Protein AF-A0A1W9LAK8-F1 (afdb_monomer_lite)

Structure (mmCIF, N/CA/C/O backbone):
data_AF-A0A1W9LAK8-F1
#
_entry.id   AF-A0A1W9LAK8-F1
#
loop_
_atom_site.group_PDB
_atom_site.id
_atom_site.type_symbol
_atom_site.label_atom_id
_atom_site.label_alt_id
_atom_site.label_comp_id
_atom_site.label_asym_id
_atom_site.label_entity_id
_atom_site.label_seq_id
_atom_site.pdbx_PDB_ins_code
_atom_site.Cartn_x
_atom_site.Cartn_y
_atom_site.Cartn_z
_atom_site.occupancy
_atom_site.B_iso_or_equiv
_atom_site.auth_seq_id
_atom_site.auth_comp_id
_atom_site.auth_asym_id
_atom_site.auth_atom_id
_atom_site.pdbx_PDB_model_num
ATOM 1 N N . MET A 1 1 ? -1.126 4.091 4.113 1.00 87.00 1 MET A N 1
ATOM 2 C CA . MET A 1 1 ? -1.406 4.812 5.379 1.00 87.00 1 MET A CA 1
ATOM 3 C C . MET A 1 1 ? -2.520 4.097 6.123 1.00 87.00 1 MET A C 1
ATOM 5 O O . MET A 1 1 ? -3.339 3.469 5.465 1.00 87.00 1 MET A O 1
ATOM 9 N N . LEU A 1 2 ? -2.540 4.165 7.453 1.00 90.44 2 LEU A N 1
ATOM 10 C CA . LEU A 1 2 ? -3.637 3.658 8.275 1.00 90.44 2 LEU A CA 1
ATOM 11 C C . LEU A 1 2 ? -4.410 4.840 8.860 1.00 90.44 2 LEU A C 1
ATOM 13 O O . LEU A 1 2 ? -3.814 5.751 9.438 1.00 90.44 2 LEU A O 1
ATOM 17 N N . VAL A 1 3 ? -5.728 4.795 8.699 1.00 92.69 3 VAL A N 1
ATOM 18 C CA . VAL A 1 3 ? -6.673 5.790 9.206 1.00 92.69 3 VAL A CA 1
ATOM 19 C C . VAL A 1 3 ? -7.797 5.080 9.947 1.00 92.69 3 VAL A C 1
ATOM 21 O O . VAL A 1 3 ? -8.069 3.902 9.702 1.00 92.69 3 VAL A O 1
ATOM 24 N N . LYS A 1 4 ? -8.458 5.800 10.847 1.00 93.19 4 LYS A N 1
ATOM 25 C CA . LYS A 1 4 ? -9.649 5.334 11.551 1.00 93.19 4 LYS A CA 1
ATOM 26 C C . LYS A 1 4 ? -10.717 6.432 11.473 1.00 93.19 4 LYS A C 1
ATOM 28 O O . LYS A 1 4 ? -10.367 7.589 11.694 1.00 93.19 4 LYS A O 1
ATOM 33 N N . PRO A 1 5 ? -11.990 6.097 11.193 1.00 91.69 5 PRO A N 1
ATOM 34 C CA . PRO A 1 5 ? -13.080 7.066 11.277 1.00 91.69 5 PRO A CA 1
ATOM 35 C C . PRO A 1 5 ? -13.101 7.783 12.633 1.00 91.69 5 PRO A C 1
ATOM 37 O O . PRO A 1 5 ? -12.782 7.179 13.659 1.00 91.69 5 PRO A O 1
ATOM 40 N N . ASP A 1 6 ? -13.460 9.066 12.617 1.00 94.25 6 ASP A N 1
ATOM 41 C CA . ASP A 1 6 ? -13.560 9.930 13.804 1.00 94.25 6 ASP A CA 1
ATOM 42 C C . ASP A 1 6 ? -12.239 10.144 14.571 1.00 94.25 6 ASP A C 1
ATOM 44 O O . ASP A 1 6 ? -12.237 10.579 15.721 1.00 94.25 6 ASP A O 1
ATOM 48 N N . CYS A 1 7 ? -11.100 9.855 13.936 1.00 95.19 7 CYS A N 1
ATOM 49 C CA . CYS A 1 7 ? -9.767 10.130 14.457 1.00 95.19 7 CYS A CA 1
ATOM 50 C C . CYS A 1 7 ? -8.989 10.977 13.444 1.00 95.19 7 CYS A C 1
ATOM 52 O O . CYS A 1 7 ? -8.874 10.612 12.276 1.00 95.19 7 CYS A O 1
ATOM 54 N N . ASP A 1 8 ? -8.444 12.105 13.892 1.00 95.50 8 ASP A N 1
ATOM 55 C CA . ASP A 1 8 ? -7.689 13.063 13.073 1.00 95.50 8 ASP A CA 1
ATOM 56 C C . ASP A 1 8 ? -6.222 12.655 12.846 1.00 95.50 8 ASP A C 1
ATOM 58 O O . ASP A 1 8 ? -5.460 13.359 12.182 1.00 95.50 8 ASP A O 1
ATOM 62 N N . GLN A 1 9 ? -5.819 11.496 13.369 1.00 95.25 9 GLN A N 1
ATOM 63 C CA . GLN A 1 9 ? -4.462 10.983 13.255 1.00 95.25 9 GLN A CA 1
ATOM 64 C C . GLN A 1 9 ? -4.310 10.055 12.049 1.00 95.25 9 GLN A C 1
ATOM 66 O O . GLN A 1 9 ? -5.093 9.128 11.833 1.00 95.25 9 GLN A O 1
ATOM 71 N N . VAL A 1 10 ? -3.222 10.254 11.307 1.00 92.88 10 VAL A N 1
ATOM 72 C CA . VAL A 1 10 ? -2.814 9.385 10.201 1.00 92.88 10 VAL A CA 1
ATOM 73 C C . VAL A 1 10 ? -1.509 8.699 10.567 1.00 92.88 10 VAL A C 1
ATOM 75 O O . VAL A 1 10 ? -0.524 9.358 10.898 1.00 92.88 10 VAL A O 1
ATOM 78 N N . ILE A 1 11 ? -1.484 7.370 10.471 1.00 92.62 11 ILE A N 1
ATOM 79 C CA . ILE A 1 11 ? -0.262 6.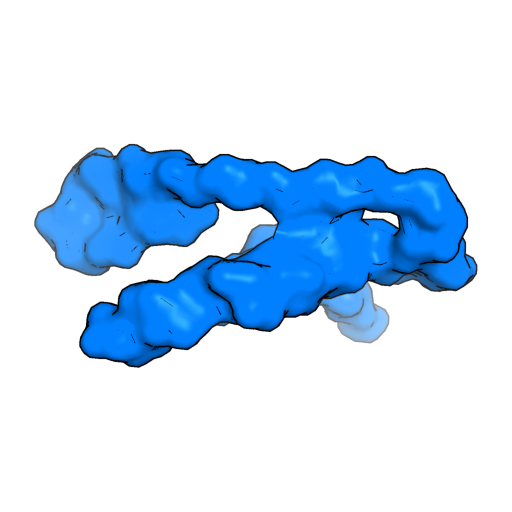593 10.682 1.0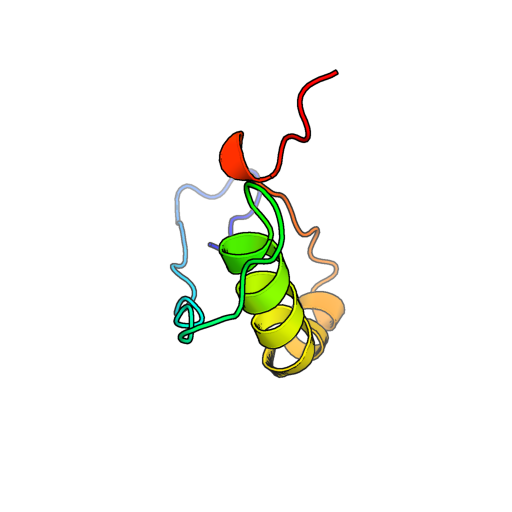0 92.62 11 ILE A CA 1
ATOM 80 C C . ILE A 1 11 ? 0.341 6.263 9.308 1.00 92.62 11 ILE A C 1
ATOM 82 O O . ILE A 1 11 ? -0.262 5.500 8.537 1.00 92.62 11 ILE A O 1
ATOM 86 N N . PRO A 1 12 ? 1.517 6.815 8.956 1.00 90.56 12 PRO A N 1
ATOM 87 C CA . PRO A 1 12 ? 2.202 6.430 7.734 1.00 90.56 12 PRO A CA 1
ATOM 88 C C . PRO A 1 12 ? 2.670 4.979 7.855 1.00 90.56 12 PRO A C 1
ATOM 90 O O . PRO A 1 12 ? 3.143 4.533 8.899 1.00 90.56 12 PRO A O 1
ATOM 93 N N . LEU A 1 13 ? 2.521 4.236 6.765 1.00 89.06 13 LEU A N 1
ATOM 94 C CA . LEU A 1 13 ? 3.054 2.885 6.647 1.00 89.06 13 LEU A CA 1
ATOM 95 C C . LEU A 1 13 ? 4.266 2.969 5.732 1.00 89.06 13 LEU A C 1
ATOM 97 O O . LEU A 1 13 ? 4.211 3.687 4.732 1.00 89.06 13 LEU A O 1
ATOM 101 N N . PHE A 1 14 ? 5.347 2.275 6.083 1.00 86.69 14 PHE A N 1
ATOM 102 C CA . PHE A 1 14 ? 6.533 2.238 5.233 1.00 86.69 14 PHE A CA 1
ATOM 103 C C . PHE A 1 14 ? 6.148 1.692 3.853 1.00 86.69 14 PHE A C 1
ATOM 105 O O . PHE A 1 14 ? 5.552 0.612 3.804 1.00 86.69 14 PHE A O 1
ATOM 112 N N . PRO A 1 15 ? 6.430 2.426 2.764 1.00 83.50 15 PRO A N 1
ATOM 113 C CA . PRO A 1 15 ? 6.129 1.958 1.421 1.00 83.50 15 PRO A CA 1
ATOM 114 C C . PRO A 1 15 ? 7.065 0.812 1.034 1.00 83.50 15 PRO A C 1
ATOM 116 O O . PRO A 1 15 ? 8.212 0.754 1.479 1.00 83.50 15 PRO A O 1
ATOM 119 N N . GLU A 1 16 ? 6.576 -0.075 0.174 1.00 90.06 16 GLU A N 1
ATOM 120 C CA . GLU A 1 16 ? 7.426 -1.042 -0.516 1.00 90.06 16 GLU A CA 1
ATOM 121 C C . GLU A 1 16 ? 8.093 -0.359 -1.710 1.00 90.06 16 GLU A C 1
ATOM 123 O O . GLU A 1 16 ? 7.437 0.355 -2.472 1.00 90.06 16 GLU A O 1
ATOM 128 N N . PHE A 1 17 ? 9.398 -0.570 -1.876 1.00 89.56 17 PHE A N 1
ATOM 129 C CA . PHE A 1 17 ? 10.119 -0.027 -3.021 1.00 89.56 17 PHE A CA 1
ATOM 130 C C . PHE A 1 17 ? 9.710 -0.743 -4.310 1.00 89.56 17 PHE A C 1
ATOM 132 O O . PHE A 1 17 ? 9.618 -1.973 -4.348 1.00 89.56 17 PHE A O 1
ATOM 139 N N . ILE A 1 18 ? 9.534 0.037 -5.377 1.00 88.75 18 ILE A N 1
ATOM 140 C CA . ILE A 1 18 ? 9.459 -0.489 -6.740 1.00 88.75 18 ILE A CA 1
ATOM 141 C C . ILE A 1 18 ? 10.858 -0.963 -7.142 1.00 88.75 18 ILE A C 1
ATOM 143 O O . ILE A 1 18 ? 11.846 -0.238 -6.999 1.00 88.75 18 ILE A O 1
ATOM 147 N N . GLN A 1 19 ? 10.934 -2.186 -7.643 1.00 86.81 19 GLN A N 1
ATOM 148 C CA . GLN A 1 19 ? 12.134 -2.820 -8.165 1.00 86.81 19 GLN A CA 1
ATOM 149 C C . GLN A 1 19 ? 12.189 -2.685 -9.699 1.00 86.81 19 GLN A C 1
ATOM 151 O O . GLN A 1 19 ? 11.157 -2.523 -10.360 1.00 86.81 19 GLN A O 1
ATOM 156 N N . PRO A 1 20 ? 13.390 -2.731 -10.306 1.00 82.25 20 PRO A N 1
ATOM 157 C CA . PRO A 1 20 ? 13.524 -2.746 -11.760 1.00 82.25 20 PRO A CA 1
ATOM 158 C C . PRO A 1 20 ? 12.747 -3.911 -12.399 1.00 82.25 20 PRO A C 1
ATOM 160 O O . PRO A 1 20 ? 12.666 -4.991 -11.826 1.00 82.25 20 PRO A O 1
ATOM 163 N N . GLN A 1 21 ? 12.209 -3.692 -13.605 1.00 76.88 21 GLN A N 1
ATOM 164 C CA . GLN A 1 21 ? 11.429 -4.669 -14.390 1.00 76.88 21 GLN A CA 1
ATOM 165 C C . GLN A 1 21 ? 10.093 -5.142 -13.780 1.00 76.88 21 GLN A C 1
ATOM 167 O O . GLN A 1 21 ? 9.503 -6.096 -14.278 1.00 76.88 21 GLN A O 1
ATOM 172 N N . GLU A 1 22 ? 9.567 -4.473 -12.753 1.00 73.25 22 GLU A N 1
ATOM 173 C CA . GLU A 1 22 ? 8.266 -4.835 -12.168 1.00 73.25 22 GLU A CA 1
ATOM 174 C C . GLU A 1 22 ? 7.034 -4.419 -12.971 1.00 73.25 22 GLU A C 1
ATOM 176 O O . GLU A 1 22 ? 5.913 -4.757 -12.585 1.00 73.25 22 GLU A O 1
ATOM 181 N N . GLY A 1 23 ? 7.233 -3.699 -14.072 1.00 70.12 23 GLY A N 1
ATOM 182 C CA . GLY A 1 23 ? 6.167 -3.261 -14.958 1.00 70.12 23 GLY A CA 1
ATOM 183 C C . GLY A 1 23 ? 6.293 -3.907 -16.325 1.00 70.12 23 GLY A C 1
ATOM 184 O O . GLY A 1 23 ? 7.313 -3.723 -16.991 1.00 70.12 23 GLY A O 1
ATOM 185 N N . ALA A 1 24 ? 5.258 -4.636 -16.740 1.00 75.19 24 ALA A N 1
ATOM 186 C CA . ALA A 1 24 ? 5.076 -5.036 -18.132 1.00 75.19 24 ALA A CA 1
ATOM 187 C C . ALA A 1 24 ? 4.118 -4.062 -18.835 1.00 75.19 24 ALA A C 1
ATOM 189 O O . ALA A 1 24 ? 4.381 -3.637 -19.959 1.00 75.19 24 ALA A O 1
ATOM 190 N N . GLU A 1 25 ? 3.058 -3.654 -18.135 1.00 75.06 25 GLU A N 1
ATOM 191 C CA . GLU A 1 25 ? 2.063 -2.682 -18.579 1.00 75.06 25 GLU A CA 1
ATOM 192 C C . GLU A 1 25 ? 2.000 -1.457 -17.643 1.00 75.06 25 GLU A C 1
ATOM 194 O O . GLU A 1 25 ? 2.648 -1.392 -16.592 1.00 75.06 25 GLU A O 1
ATOM 199 N N . LYS A 1 26 ? 1.238 -0.430 -18.045 1.00 73.81 26 LYS A N 1
ATOM 200 C CA . LYS A 1 26 ? 1.023 0.790 -17.245 1.00 73.81 26 LYS A CA 1
ATOM 201 C C . LYS A 1 26 ? 0.459 0.393 -15.867 1.00 73.81 26 LYS A C 1
ATOM 203 O O . LYS A 1 26 ? -0.502 -0.364 -15.809 1.00 73.81 26 LYS A O 1
ATOM 208 N N . GLN A 1 27 ? 1.010 0.958 -14.787 1.00 70.62 27 GLN A N 1
ATOM 209 C CA . GLN A 1 27 ? 0.598 0.747 -13.380 1.00 70.62 27 GLN A CA 1
ATOM 210 C C . GLN A 1 27 ? 0.946 -0.620 -12.746 1.00 70.62 27 GLN A C 1
ATOM 212 O O . GLN A 1 27 ? 0.575 -0.891 -11.599 1.00 70.62 27 GLN A O 1
ATOM 217 N N . ASP A 1 28 ? 1.663 -1.503 -13.448 1.00 82.62 28 ASP A N 1
ATOM 218 C CA . ASP A 1 28 ? 2.041 -2.810 -12.892 1.00 82.62 28 ASP A CA 1
ATOM 219 C C . ASP A 1 28 ? 3.059 -2.700 -11.752 1.00 82.62 28 ASP A C 1
ATOM 221 O O . ASP A 1 28 ? 2.978 -3.448 -10.775 1.00 82.62 28 ASP A O 1
ATOM 225 N N . CYS A 1 29 ? 3.998 -1.757 -11.852 1.00 86.31 29 CYS A N 1
ATOM 226 C CA . CYS A 1 29 ? 5.051 -1.552 -10.860 1.00 86.31 29 CYS A CA 1
ATOM 227 C C . CYS A 1 29 ? 4.468 -1.282 -9.466 1.00 86.31 29 CYS A C 1
ATOM 229 O O . CYS A 1 29 ? 4.840 -1.922 -8.482 1.00 86.31 29 CYS A O 1
ATOM 231 N N . GLU A 1 30 ? 3.524 -0.347 -9.388 1.00 85.75 30 GLU A N 1
ATOM 232 C CA . GLU A 1 30 ? 2.859 0.080 -8.164 1.00 85.75 30 GLU A CA 1
ATOM 233 C C . GLU A 1 30 ? 2.016 -1.056 -7.583 1.00 85.75 30 GLU A C 1
ATOM 235 O O . GLU A 1 30 ? 2.082 -1.339 -6.384 1.00 85.75 30 GLU A O 1
ATOM 240 N N . LEU A 1 31 ? 1.269 -1.762 -8.438 1.00 86.69 31 LEU A N 1
ATOM 241 C CA . LEU A 1 31 ? 0.431 -2.877 -8.018 1.00 86.69 31 LEU A CA 1
ATOM 242 C C . LEU A 1 31 ? 1.263 -4.054 -7.494 1.00 86.69 31 LEU A C 1
ATOM 244 O O . LEU A 1 31 ? 0.885 -4.692 -6.508 1.00 86.69 31 LEU A O 1
ATOM 248 N N . ASN A 1 32 ? 2.381 -4.367 -8.144 1.00 90.38 32 ASN A N 1
ATOM 249 C CA . ASN A 1 32 ? 3.261 -5.461 -7.744 1.00 90.38 32 ASN A CA 1
ATOM 250 C C . ASN A 1 32 ? 3.996 -5.139 -6.439 1.00 90.38 32 ASN A C 1
ATOM 252 O O . ASN A 1 32 ? 3.993 -5.973 -5.526 1.00 90.38 32 ASN A O 1
ATOM 256 N N . ALA A 1 33 ? 4.490 -3.909 -6.279 1.00 90.62 33 ALA A N 1
ATOM 257 C CA . ALA A 1 33 ? 5.022 -3.433 -5.005 1.00 90.62 33 ALA A CA 1
ATOM 258 C C . ALA A 1 33 ? 3.958 -3.497 -3.889 1.00 90.62 33 ALA A C 1
ATOM 260 O O . ALA A 1 33 ? 4.220 -4.021 -2.805 1.00 90.62 33 ALA A O 1
ATOM 261 N N . ALA A 1 34 ? 2.721 -3.071 -4.159 1.00 89.88 34 ALA A N 1
ATOM 262 C CA . ALA A 1 34 ? 1.625 -3.134 -3.192 1.00 89.88 34 ALA A CA 1
ATOM 263 C C . ALA A 1 34 ? 1.256 -4.571 -2.790 1.00 89.88 34 ALA A C 1
ATOM 265 O O . ALA A 1 34 ? 1.062 -4.860 -1.607 1.00 89.88 34 ALA A O 1
ATOM 266 N N . LYS A 1 35 ? 1.199 -5.502 -3.751 1.00 90.44 35 LYS A N 1
ATOM 267 C CA . LYS A 1 35 ? 0.964 -6.929 -3.478 1.00 90.44 35 LYS A CA 1
ATOM 268 C C . LYS A 1 35 ? 2.057 -7.516 -2.589 1.00 90.44 35 LYS A C 1
ATOM 270 O O . LYS A 1 35 ? 1.732 -8.231 -1.641 1.00 90.44 35 LYS A O 1
ATOM 275 N N . ARG A 1 36 ? 3.333 -7.205 -2.853 1.00 93.88 36 ARG A N 1
ATOM 276 C CA . ARG A 1 36 ? 4.443 -7.641 -1.989 1.00 93.88 36 ARG A CA 1
ATOM 277 C C . ARG A 1 36 ? 4.307 -7.088 -0.580 1.00 93.88 36 ARG A C 1
ATOM 279 O O . ARG A 1 36 ? 4.420 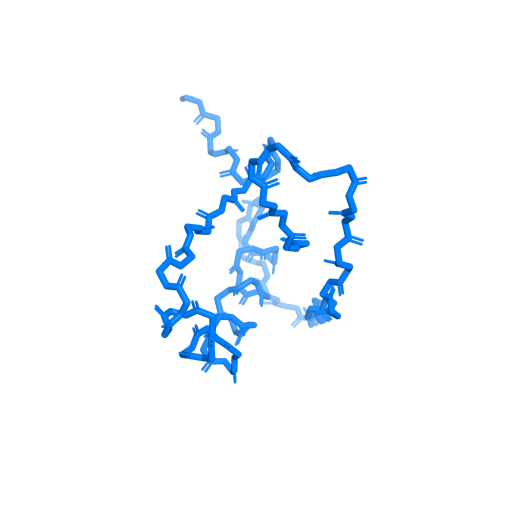-7.843 0.384 1.00 93.88 36 ARG A O 1
ATOM 286 N N . TRP A 1 37 ? 3.998 -5.801 -0.462 1.00 92.81 37 TRP A N 1
ATOM 287 C CA . TRP A 1 37 ? 3.778 -5.164 0.829 1.00 92.81 37 TRP A CA 1
ATOM 288 C C . TRP A 1 37 ? 2.665 -5.858 1.629 1.00 92.81 37 TRP A C 1
ATOM 290 O O . TRP A 1 37 ? 2.834 -6.169 2.810 1.00 92.81 37 TRP A O 1
ATOM 300 N N . LEU A 1 38 ? 1.538 -6.158 0.973 1.00 92.38 38 LEU A N 1
ATOM 301 C CA . LEU A 1 38 ? 0.411 -6.869 1.579 1.00 92.38 38 LEU A CA 1
ATOM 302 C C . LEU A 1 38 ? 0.772 -8.302 1.972 1.00 92.38 38 LEU A C 1
ATOM 304 O O . LEU A 1 38 ? 0.353 -8.754 3.033 1.00 92.38 38 LEU A O 1
ATOM 308 N N . ALA A 1 39 ? 1.573 -9.006 1.174 1.00 93.25 39 ALA A N 1
ATOM 309 C CA . ALA A 1 39 ? 2.051 -10.338 1.534 1.00 93.25 39 ALA A CA 1
ATOM 310 C C . ALA A 1 39 ? 2.959 -10.306 2.778 1.00 93.25 39 ALA A C 1
ATOM 312 O O . ALA A 1 39 ? 2.858 -11.181 3.634 1.00 93.25 39 ALA A O 1
ATOM 313 N N . ALA A 1 40 ? 3.809 -9.283 2.906 1.00 92.81 40 ALA A N 1
ATOM 314 C CA . ALA A 1 40 ? 4.736 -9.147 4.028 1.00 92.81 40 ALA A CA 1
ATOM 315 C C . ALA A 1 40 ? 4.075 -8.621 5.316 1.00 92.81 40 ALA A C 1
ATOM 317 O O . ALA A 1 40 ? 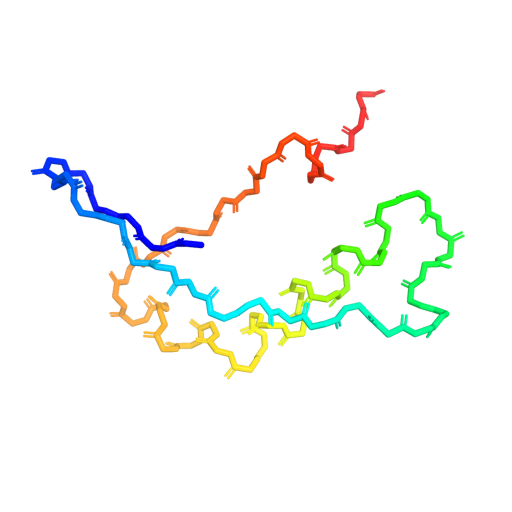4.466 -9.008 6.416 1.00 92.81 40 ALA A O 1
ATOM 318 N N . SER A 1 41 ? 3.090 -7.723 5.196 1.00 90.56 41 SER A N 1
ATOM 319 C CA . SER A 1 41 ? 2.553 -6.960 6.335 1.00 90.56 41 SER A CA 1
ATOM 320 C C . SER A 1 41 ? 1.038 -7.077 6.528 1.00 90.56 41 SER A C 1
ATOM 322 O O . SER A 1 41 ? 0.526 -6.728 7.593 1.00 90.56 41 SER A O 1
ATOM 324 N N . GLY A 1 42 ? 0.300 -7.564 5.530 1.00 90.88 42 GLY A N 1
ATOM 325 C CA . GLY A 1 42 ? -1.163 -7.529 5.490 1.00 90.88 42 GLY A CA 1
ATOM 326 C C . GLY A 1 42 ? -1.837 -8.321 6.607 1.00 90.88 42 GLY A C 1
ATOM 327 O O . GLY A 1 42 ? -2.818 -7.844 7.173 1.00 90.88 42 GLY A O 1
ATOM 328 N N . GLU A 1 43 ? -1.284 -9.470 7.011 1.00 92.69 43 GLU A N 1
ATOM 329 C CA . GLU A 1 43 ? -1.862 -10.297 8.085 1.00 92.69 43 GLU A CA 1
ATOM 330 C C . GLU A 1 43 ? -1.962 -9.532 9.418 1.00 92.69 43 GLU A C 1
ATOM 332 O O . GLU A 1 43 ? -2.932 -9.674 10.167 1.00 92.69 43 GLU A O 1
ATOM 337 N N . LYS A 1 44 ? -0.985 -8.661 9.701 1.00 90.88 44 LYS A N 1
ATOM 338 C CA . LYS A 1 44 ? -0.977 -7.825 10.908 1.00 90.88 44 LYS A CA 1
ATOM 339 C C . LYS A 1 44 ? -2.168 -6.868 10.939 1.00 90.88 44 LYS A C 1
ATOM 341 O O . LYS A 1 44 ? -2.767 -6.680 11.994 1.00 90.88 44 LYS A O 1
ATOM 346 N N . PHE A 1 45 ? -2.510 -6.275 9.798 1.00 90.81 45 PHE A N 1
ATOM 347 C CA . PHE A 1 45 ? -3.603 -5.307 9.689 1.00 90.81 45 PHE A CA 1
ATOM 348 C C . PHE A 1 45 ? -4.964 -5.985 9.497 1.00 90.81 45 PHE A C 1
ATOM 350 O O . PHE A 1 45 ? -5.975 -5.479 9.982 1.00 90.81 45 PHE A O 1
ATOM 357 N N . ALA A 1 46 ? -4.998 -7.173 8.889 1.00 90.88 46 ALA A N 1
ATOM 358 C CA . ALA A 1 46 ? -6.212 -7.977 8.759 1.00 90.88 46 ALA A CA 1
ATOM 359 C C . ALA A 1 46 ? -6.822 -8.322 10.130 1.00 90.88 46 ALA A C 1
ATOM 361 O O . ALA A 1 46 ? -8.036 -8.244 10.303 1.00 90.88 46 ALA A O 1
ATOM 362 N N . LYS A 1 47 ? -5.985 -8.598 11.142 1.00 92.19 47 LYS A N 1
ATOM 363 C CA . LYS A 1 47 ? -6.416 -8.845 12.536 1.00 92.19 47 LYS A CA 1
ATOM 364 C C . LYS A 1 47 ? -7.139 -7.657 13.180 1.00 92.19 47 LYS A C 1
ATOM 366 O O . LYS A 1 47 ? -7.850 -7.842 14.161 1.00 92.19 47 LYS A O 1
ATOM 371 N N . LEU A 1 48 ? -6.971 -6.452 12.633 1.00 90.50 48 LEU A N 1
ATOM 372 C CA . LEU A 1 48 ? -7.641 -5.232 13.089 1.00 90.50 48 LEU A CA 1
ATOM 373 C C . LEU A 1 48 ? -8.964 -4.971 12.348 1.00 90.50 48 LEU A C 1
ATOM 375 O O . LEU A 1 48 ? -9.566 -3.922 12.554 1.00 90.50 48 LEU A O 1
ATOM 379 N N . GLY A 1 49 ? -9.396 -5.872 11.454 1.00 90.25 49 GLY A N 1
ATOM 380 C CA . GLY A 1 49 ? -10.567 -5.652 10.598 1.00 90.25 49 GLY A CA 1
ATOM 381 C C . GLY A 1 49 ? -10.370 -4.508 9.598 1.00 90.25 49 GLY A C 1
ATOM 382 O O . GLY A 1 49 ? -11.328 -3.826 9.244 1.00 90.25 49 GLY A O 1
ATOM 383 N N . SER A 1 50 ? -9.123 -4.249 9.190 1.00 90.62 50 SER A N 1
ATOM 384 C CA . SER A 1 50 ? -8.787 -3.128 8.305 1.00 90.62 50 SER A CA 1
ATOM 385 C C . SER A 1 50 ? -9.234 -3.374 6.862 1.00 90.62 50 SER A C 1
ATOM 387 O O . SER A 1 50 ? -9.153 -4.494 6.361 1.00 90.62 50 SER A O 1
ATOM 389 N N . ILE A 1 51 ? -9.633 -2.301 6.177 1.00 91.00 51 ILE A N 1
ATOM 390 C CA . ILE A 1 51 ? -9.920 -2.289 4.738 1.00 91.00 51 ILE A CA 1
ATOM 391 C C . ILE A 1 51 ? -8.725 -1.663 4.013 1.00 91.00 51 ILE A C 1
ATOM 393 O O . ILE A 1 51 ? -8.204 -0.635 4.445 1.00 91.00 51 ILE A O 1
ATOM 397 N N . VAL A 1 52 ? -8.293 -2.280 2.912 1.00 89.44 52 VAL A N 1
ATOM 398 C CA . VAL A 1 52 ? -7.228 -1.751 2.048 1.00 89.44 52 VAL A CA 1
ATOM 399 C C . VAL A 1 52 ? -7.867 -0.964 0.908 1.00 89.44 52 VAL A C 1
ATOM 401 O O . VAL A 1 52 ? -8.683 -1.509 0.169 1.00 89.44 52 VAL A O 1
ATOM 404 N N . GLY A 1 53 ? -7.498 0.310 0.777 1.00 87.06 53 GLY A N 1
ATOM 405 C CA . GLY A 1 53 ? -7.899 1.178 -0.331 1.00 87.06 53 GLY A CA 1
ATOM 406 C C . GLY A 1 53 ? -6.706 1.560 -1.209 1.00 87.06 53 GLY A C 1
ATOM 407 O O . GLY A 1 53 ? -5.567 1.547 -0.741 1.00 87.06 53 GLY A O 1
ATOM 408 N N . GLY A 1 54 ? -6.987 1.901 -2.466 1.00 83.94 54 GLY A N 1
ATOM 409 C CA . GLY A 1 54 ? -6.040 2.499 -3.409 1.00 83.94 54 GLY A CA 1
ATOM 410 C C . GLY A 1 54 ? -6.456 3.929 -3.760 1.00 83.94 54 GLY A C 1
ATOM 411 O O . GLY A 1 54 ? -7.625 4.283 -3.603 1.00 83.94 54 GLY A O 1
ATOM 412 N N . ASP A 1 55 ? -5.502 4.750 -4.190 1.00 82.00 55 ASP A N 1
ATOM 413 C CA . ASP A 1 55 ? -5.779 6.064 -4.778 1.00 82.00 55 ASP A CA 1
ATOM 414 C C . ASP A 1 55 ? -6.089 5.947 -6.284 1.00 82.00 55 ASP A C 1
ATOM 416 O O . ASP A 1 55 ? -6.233 4.846 -6.818 1.00 82.00 55 ASP A O 1
ATOM 420 N N . ASP A 1 56 ? -6.200 7.080 -6.979 1.00 74.88 56 ASP A N 1
ATOM 421 C CA . ASP A 1 56 ? -6.493 7.118 -8.419 1.00 74.88 56 ASP A CA 1
ATOM 422 C C . ASP A 1 56 ? -5.416 6.417 -9.272 1.00 74.88 56 ASP A C 1
ATOM 424 O O . ASP A 1 56 ? -5.695 5.946 -10.369 1.00 74.88 56 ASP A O 1
ATOM 428 N N . GLY A 1 57 ? -4.197 6.241 -8.748 1.00 71.00 57 GLY A N 1
ATOM 429 C CA . GLY A 1 57 ? -3.143 5.456 -9.394 1.00 71.00 57 GLY A CA 1
ATOM 430 C C . GLY A 1 57 ? -3.406 3.946 -9.403 1.00 71.00 57 GLY A C 1
ATOM 431 O O . GLY A 1 57 ? -2.787 3.236 -10.189 1.00 71.00 57 GLY A O 1
ATOM 432 N N . TYR A 1 58 ? -4.335 3.454 -8.573 1.00 66.94 58 TYR A N 1
ATOM 433 C CA . TYR A 1 58 ? -4.861 2.081 -8.627 1.00 66.94 58 TYR A CA 1
ATOM 434 C C . TYR A 1 58 ? -6.067 1.949 -9.563 1.00 66.94 58 TYR A C 1
ATOM 436 O O . TYR A 1 58 ? -6.576 0.839 -9.766 1.00 66.94 58 TYR A O 1
ATOM 444 N 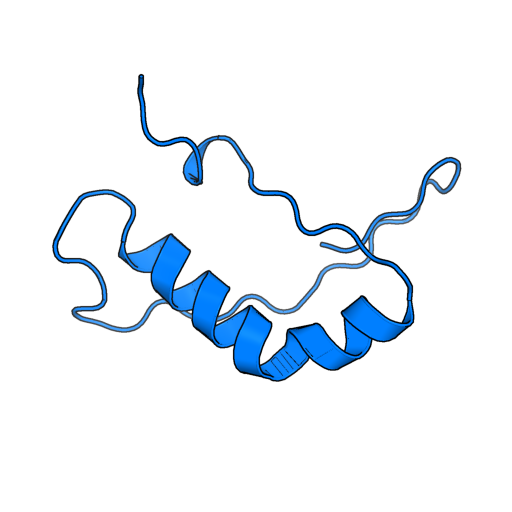N . SER A 1 59 ? -6.556 3.068 -10.096 1.00 71.31 59 SER A N 1
ATOM 445 C CA . SER A 1 59 ? -7.643 3.079 -11.056 1.00 71.31 59 SER A CA 1
ATOM 446 C C . SER A 1 59 ? -7.126 2.546 -12.387 1.00 71.31 59 SER A C 1
ATOM 448 O O . SER A 1 59 ? -6.320 3.172 -13.082 1.00 71.31 59 SER A O 1
ATOM 450 N N . ARG A 1 60 ? -7.617 1.366 -12.761 1.00 68.75 60 ARG A N 1
ATOM 451 C CA . ARG A 1 60 ? -7.603 0.962 -14.163 1.00 68.75 60 ARG A CA 1
ATOM 4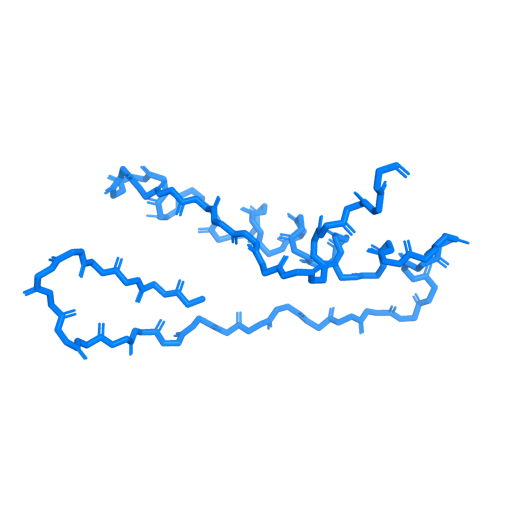52 C C . ARG A 1 60 ? -8.649 1.849 -14.827 1.00 68.75 60 ARG A C 1
ATOM 454 O O . ARG A 1 60 ? -9.810 1.769 -14.434 1.00 68.75 60 ARG A O 1
ATOM 461 N N . GLU A 1 61 ? -8.225 2.740 -15.727 1.00 59.28 61 GLU A N 1
ATOM 462 C CA . GLU A 1 61 ? -9.140 3.538 -16.561 1.00 59.28 61 GLU A CA 1
ATOM 463 C C . GLU A 1 61 ? -10.320 2.661 -17.046 1.00 59.28 61 GLU A C 1
ATOM 465 O O . GLU A 1 61 ? -10.119 1.457 -17.244 1.00 59.28 61 GLU A O 1
ATOM 470 N N . PRO A 1 62 ? -11.539 3.214 -17.189 1.00 57.22 62 PRO A N 1
ATOM 471 C CA . PRO A 1 62 ? -12.679 2.444 -17.683 1.00 57.22 62 PRO A CA 1
ATOM 472 C C . PRO A 1 62 ? -12.439 1.849 -19.077 1.00 57.22 62 PRO A C 1
ATOM 474 O O . PRO A 1 62 ? -11.754 2.500 -19.900 1.00 57.22 62 PRO A O 1
#

Radius of gyration: 13.32 Å; chains: 1; bounding box: 27×23×33 Å

Secondary structure (DSSP, 8-state):
-B--TT----B--PPPPPPTT--SSTTHHHHHHHHHHHHHHHHHHHTTTPPP---GGG----

pLDDT: mean 85.54, std 9.14, range [57.22, 95.5]

Sequence (62 aa):
MLVKPDCDQVIPLFPEFIQPQEGAEKQDCELNAAKRWLAASGEKFAKLGSIVGGDDGYSREP

Foldseek 3Di:
DDDDPPDPDDDDDDFQDQDPPQDPDQLSSVVVSVVVVCVVCVVVVVVVVDDDDDDCSPDPDD